Protein AF-A0A524FX07-F1 (afdb_monomer_lite)

Secondary structure (DSSP, 8-state):
--HHHHHHHHHHHHHHHHHHHHHHHHTTSS---TT-HHHHHHHHHHHHHHHHHHHHHHHGGG--

Radius of gyration: 14.2 Å; chains: 1; bounding box: 22×38×41 Å

pLDDT: mean 85.2, std 10.37, range [47.88, 93.44]

Foldseek 3Di:
DDPVVVVVVVVVVLLVLLLVLLVCPVVVVDDDDPVCVPNVVNCVSSVVSNVV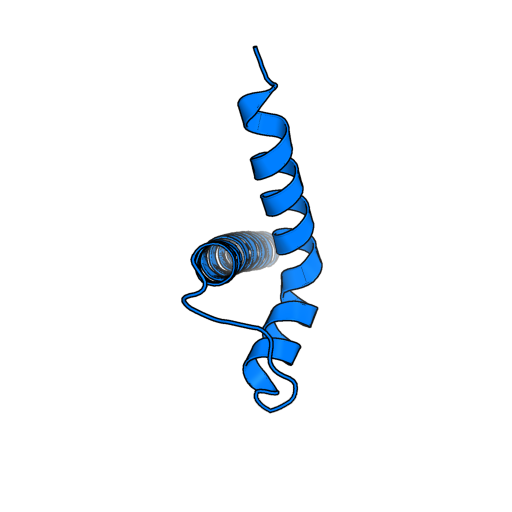NVVCVVCVVVPD

Sequence (64 aa):
MGVLRKIGIAIVLYLILGVVFTFLLLNDIVSIHDDNILIDFLYTVLQPVIIVTNFLYVTLPFVP

Structure (mmCIF, N/CA/C/O backbone):
data_AF-A0A524FX07-F1
#
_entry.id   AF-A0A524FX07-F1
#
loop_
_atom_site.group_PDB
_atom_site.id
_atom_site.type_symbol
_atom_site.label_atom_id
_atom_site.label_alt_id
_atom_site.label_comp_id
_atom_site.label_asym_id
_atom_site.label_entity_id
_atom_site.label_seq_id
_atom_site.pdbx_PDB_ins_code
_atom_site.Cartn_x
_atom_site.Cartn_y
_atom_site.Cartn_z
_atom_site.occupancy
_atom_site.B_iso_or_equiv
_atom_site.auth_seq_id
_atom_site.auth_comp_id
_atom_site.auth_asym_id
_atom_site.auth_atom_id
_atom_site.pdbx_PDB_model_num
ATOM 1 N N . MET A 1 1 ? -5.808 -9.550 25.760 1.00 67.62 1 MET A N 1
ATOM 2 C CA . MET A 1 1 ? -5.442 -8.383 24.918 1.00 67.62 1 MET A CA 1
ATOM 3 C C . MET A 1 1 ? -6.662 -7.978 24.102 1.00 67.62 1 MET A C 1
ATOM 5 O O . MET A 1 1 ? -7.130 -8.802 23.326 1.00 67.62 1 MET A O 1
ATOM 9 N N . GLY A 1 2 ? -7.210 -6.779 24.327 1.00 87.62 2 GLY A N 1
ATOM 10 C CA . GLY A 1 2 ? -8.450 -6.322 23.686 1.00 87.62 2 GLY A CA 1
ATOM 11 C C . GLY A 1 2 ? -8.346 -6.255 22.160 1.00 87.62 2 GLY A C 1
ATOM 12 O O . GLY A 1 2 ? -7.293 -5.909 21.622 1.00 87.62 2 GLY A O 1
ATOM 13 N N . VAL A 1 3 ? -9.441 -6.591 21.476 1.00 86.25 3 VAL A N 1
ATOM 14 C CA . VAL A 1 3 ? -9.552 -6.654 20.006 1.00 86.25 3 VAL A CA 1
ATOM 15 C C . VAL A 1 3 ? -9.088 -5.351 19.343 1.00 86.25 3 VAL A C 1
ATOM 17 O O . VAL A 1 3 ? -8.342 -5.391 18.367 1.00 86.25 3 VAL A O 1
ATOM 20 N N . LEU A 1 4 ? -9.406 -4.203 19.950 1.00 87.12 4 LEU A N 1
ATOM 21 C CA . LEU A 1 4 ? -9.020 -2.873 19.469 1.00 87.12 4 LEU A CA 1
ATOM 22 C C . LEU A 1 4 ? -7.498 -2.701 19.306 1.00 87.12 4 LEU A C 1
ATOM 24 O O . LEU A 1 4 ? -7.038 -2.129 18.322 1.00 87.12 4 LEU A O 1
ATOM 28 N N . ARG A 1 5 ? -6.695 -3.259 20.222 1.00 87.44 5 ARG A N 1
ATOM 29 C CA . ARG A 1 5 ? -5.226 -3.180 20.147 1.00 87.44 5 ARG A CA 1
ATOM 30 C C . ARG A 1 5 ? -4.669 -4.007 18.987 1.00 87.44 5 ARG A C 1
ATOM 32 O O . ARG A 1 5 ? -3.694 -3.598 18.368 1.00 87.44 5 ARG A O 1
ATOM 39 N N . LYS A 1 6 ? -5.280 -5.157 18.684 1.00 90.94 6 LYS A N 1
ATOM 40 C CA . LYS A 1 6 ? -4.864 -6.008 17.557 1.00 90.94 6 LYS A CA 1
ATOM 41 C C . LYS A 1 6 ? -5.166 -5.334 16.220 1.00 90.94 6 LYS A C 1
ATOM 43 O O . LYS A 1 6 ? -4.312 -5.336 15.342 1.00 90.94 6 LYS A O 1
ATOM 48 N N . ILE A 1 7 ? -6.342 -4.712 16.111 1.00 90.81 7 ILE A N 1
ATOM 49 C CA . ILE A 1 7 ? -6.743 -3.940 14.929 1.00 90.81 7 ILE A CA 1
ATOM 50 C C . ILE A 1 7 ? -5.796 -2.754 14.725 1.00 90.81 7 ILE A C 1
ATOM 52 O O . ILE A 1 7 ? -5.292 -2.570 13.623 1.00 90.81 7 ILE A O 1
ATOM 56 N N . GLY A 1 8 ? -5.478 -2.004 15.787 1.00 89.50 8 GLY A N 1
ATOM 57 C CA . GLY A 1 8 ? -4.534 -0.887 15.700 1.00 89.50 8 GLY A CA 1
ATOM 58 C C . GLY A 1 8 ? -3.156 -1.305 15.175 1.00 89.50 8 GLY A C 1
ATOM 59 O O . GLY A 1 8 ? -2.623 -0.666 14.275 1.00 89.50 8 GLY A O 1
ATOM 60 N N . ILE A 1 9 ? -2.605 -2.418 15.672 1.00 92.88 9 ILE A N 1
ATOM 61 C CA . ILE A 1 9 ? -1.315 -2.944 15.193 1.00 92.88 9 ILE A CA 1
ATOM 62 C C . ILE A 1 9 ? -1.403 -3.378 13.724 1.00 92.88 9 ILE A C 1
ATOM 64 O O . ILE A 1 9 ? -0.497 -3.081 12.949 1.00 92.88 9 ILE A O 1
ATOM 68 N N . ALA A 1 10 ? -2.489 -4.048 13.328 1.00 91.19 10 ALA A N 1
ATOM 69 C CA . ALA A 1 10 ? -2.686 -4.482 11.947 1.00 91.19 10 ALA A CA 1
ATOM 70 C C . ALA A 1 10 ? -2.759 -3.293 10.975 1.00 91.19 10 ALA A C 1
ATOM 72 O O . ALA A 1 10 ? -2.133 -3.333 9.919 1.00 91.19 10 ALA A O 1
ATOM 73 N N . ILE A 1 11 ? -3.452 -2.215 11.359 1.00 91.25 11 ILE A N 1
ATOM 74 C CA . ILE A 1 11 ? -3.530 -0.981 10.565 1.00 91.25 11 ILE A CA 1
ATOM 75 C C . ILE A 1 11 ? -2.147 -0.338 10.431 1.00 91.25 11 ILE A C 1
ATOM 77 O O . ILE A 1 11 ? -1.750 0.028 9.329 1.00 91.25 11 ILE A O 1
ATOM 81 N N . VAL A 1 12 ? -1.388 -0.229 11.525 1.00 92.25 12 VAL A N 1
ATOM 82 C CA . VAL A 1 12 ? -0.038 0.358 11.485 1.00 92.25 12 VAL A CA 1
ATOM 83 C C . VAL A 1 12 ? 0.888 -0.449 10.573 1.00 92.25 12 VAL A C 1
ATOM 85 O O . VAL A 1 12 ? 1.591 0.132 9.752 1.00 92.25 12 VAL A O 1
ATOM 88 N N . LEU A 1 13 ? 0.860 -1.781 10.663 1.00 93.44 13 LEU A N 1
ATOM 89 C CA . LEU A 1 13 ? 1.653 -2.644 9.782 1.00 93.44 13 LEU A CA 1
ATOM 90 C C . LEU A 1 13 ? 1.248 -2.495 8.315 1.00 93.44 13 LEU A C 1
ATOM 92 O O . LEU A 1 13 ? 2.118 -2.402 7.453 1.00 93.44 13 LEU A O 1
ATOM 96 N N . TYR A 1 14 ? -0.054 -2.429 8.039 1.00 91.88 14 TYR A N 1
ATOM 97 C CA . TYR A 1 14 ? -0.574 -2.194 6.695 1.00 91.88 14 TYR A CA 1
ATOM 98 C C . TYR A 1 14 ? -0.077 -0.860 6.116 1.00 91.88 14 TYR A C 1
ATOM 100 O O . TYR A 1 14 ? 0.379 -0.819 4.975 1.00 91.88 14 TYR A O 1
ATOM 108 N N . LEU A 1 15 ? -0.082 0.213 6.916 1.00 91.62 15 LEU A N 1
ATOM 109 C CA . LEU A 1 15 ? 0.447 1.515 6.501 1.00 91.62 15 LEU A CA 1
ATOM 110 C C . LEU A 1 15 ? 1.949 1.452 6.199 1.00 91.62 15 LEU A C 1
ATOM 112 O O . LEU A 1 15 ? 2.375 1.939 5.156 1.00 91.62 15 LEU A O 1
ATOM 116 N N . ILE A 1 16 ? 2.746 0.824 7.070 1.00 93.38 16 ILE A N 1
ATOM 117 C CA . ILE A 1 16 ? 4.198 0.685 6.866 1.00 93.38 16 ILE A CA 1
ATOM 118 C C . ILE A 1 16 ? 4.487 -0.089 5.575 1.00 93.38 16 ILE A C 1
ATOM 120 O O . ILE A 1 16 ? 5.285 0.365 4.756 1.00 93.38 16 ILE A O 1
ATOM 124 N N . LEU A 1 17 ? 3.816 -1.227 5.367 1.00 93.00 17 LEU A N 1
ATOM 125 C CA . LEU A 1 17 ? 3.978 -2.035 4.157 1.00 93.00 17 LEU A CA 1
ATOM 126 C C . LEU A 1 17 ? 3.581 -1.257 2.899 1.00 93.00 17 LEU A C 1
ATOM 128 O O . LEU A 1 17 ? 4.305 -1.304 1.907 1.00 93.00 17 LEU A O 1
ATOM 132 N N . GLY A 1 18 ? 2.486 -0.496 2.952 1.00 91.62 18 GLY A N 1
ATOM 133 C CA . GLY A 1 18 ? 2.046 0.344 1.841 1.00 91.62 18 GLY A CA 1
ATOM 134 C C . GLY A 1 18 ? 3.038 1.453 1.489 1.00 91.62 18 GLY A C 1
ATOM 135 O O . GLY A 1 18 ? 3.323 1.661 0.310 1.00 91.62 18 GLY A O 1
ATOM 136 N N . VAL A 1 19 ? 3.623 2.127 2.484 1.00 90.88 19 VAL A N 1
ATOM 137 C CA . VAL A 1 19 ? 4.638 3.172 2.255 1.00 90.88 19 VAL A CA 1
ATOM 138 C C . VAL A 1 19 ? 5.911 2.578 1.652 1.00 90.88 19 VAL A C 1
ATOM 140 O O . VAL A 1 19 ? 6.413 3.103 0.659 1.00 90.88 19 VAL A O 1
ATOM 143 N N . VAL A 1 20 ? 6.410 1.463 2.199 1.00 92.31 20 VAL A N 1
ATOM 144 C CA . VAL A 1 20 ? 7.597 0.776 1.661 1.00 92.31 20 VAL A CA 1
ATOM 145 C C . VAL A 1 20 ? 7.352 0.333 0.222 1.00 92.31 20 VAL A C 1
ATOM 147 O O . VAL A 1 20 ? 8.182 0.588 -0.645 1.00 92.31 20 VAL A O 1
ATOM 150 N N . PHE A 1 21 ? 6.200 -0.276 -0.055 1.00 92.56 21 PHE A N 1
ATOM 151 C CA . PHE A 1 21 ? 5.844 -0.706 -1.404 1.00 92.56 21 PHE A CA 1
ATOM 152 C C . PHE A 1 21 ? 5.752 0.474 -2.380 1.00 92.56 21 PHE A C 1
ATOM 154 O O . PHE A 1 21 ? 6.303 0.408 -3.475 1.00 92.56 21 PHE A O 1
ATOM 161 N N . THR A 1 22 ? 5.146 1.588 -1.961 1.00 90.56 22 THR A N 1
ATOM 162 C CA . THR A 1 22 ? 5.098 2.818 -2.769 1.00 90.56 22 THR A CA 1
ATOM 163 C C . THR A 1 22 ? 6.499 3.344 -3.070 1.00 90.56 22 THR A C 1
ATOM 165 O O . THR A 1 22 ? 6.780 3.737 -4.196 1.00 90.56 22 THR A O 1
ATOM 168 N N . PHE A 1 23 ? 7.404 3.318 -2.090 1.00 90.25 23 PHE A N 1
ATOM 169 C CA . PHE A 1 23 ? 8.790 3.732 -2.291 1.00 90.25 23 PHE A CA 1
ATOM 170 C C . PHE A 1 23 ? 9.522 2.836 -3.301 1.00 90.25 23 PHE A C 1
ATOM 172 O O . PHE A 1 23 ? 10.265 3.345 -4.138 1.00 90.25 23 PHE A O 1
ATOM 179 N N . LEU A 1 24 ? 9.291 1.520 -3.262 1.00 91.25 24 LEU A N 1
ATOM 180 C CA . LEU A 1 24 ? 9.853 0.585 -4.244 1.00 91.25 24 LEU A CA 1
ATOM 181 C C . LEU A 1 24 ? 9.342 0.864 -5.664 1.00 91.25 24 LEU A C 1
ATOM 183 O O . LEU A 1 24 ? 10.136 0.788 -6.600 1.00 91.25 24 LEU A O 1
ATOM 187 N N . LEU A 1 25 ? 8.059 1.217 -5.807 1.00 88.19 25 LEU A N 1
ATOM 188 C CA . LEU A 1 25 ? 7.472 1.631 -7.086 1.00 88.19 25 LEU A CA 1
ATOM 189 C C . LEU A 1 25 ? 8.077 2.949 -7.590 1.00 88.19 25 LEU A C 1
ATOM 191 O O . LEU A 1 25 ? 8.439 3.050 -8.752 1.00 88.19 25 LEU A O 1
ATOM 195 N N . LEU A 1 26 ? 8.224 3.953 -6.717 1.00 88.19 26 LEU A N 1
ATOM 196 C CA . LEU A 1 26 ? 8.746 5.276 -7.091 1.00 88.19 26 LEU A CA 1
ATOM 197 C C . LEU A 1 26 ? 10.219 5.265 -7.523 1.00 88.19 26 LEU A C 1
ATOM 199 O O . LEU A 1 26 ? 10.637 6.147 -8.265 1.00 88.19 26 LEU A O 1
ATOM 203 N N . ASN A 1 27 ? 11.010 4.305 -7.039 1.00 87.88 27 ASN A N 1
ATOM 204 C CA . ASN A 1 27 ? 12.420 4.152 -7.414 1.00 87.88 27 ASN A CA 1
ATOM 205 C C . ASN A 1 27 ? 12.623 3.150 -8.565 1.00 87.88 27 ASN A C 1
ATOM 207 O O . ASN A 1 27 ? 13.758 2.733 -8.794 1.00 87.88 27 ASN A O 1
ATOM 211 N N . ASP A 1 28 ? 11.549 2.709 -9.230 1.00 85.88 28 ASP A N 1
ATOM 212 C CA . ASP A 1 28 ? 11.573 1.687 -10.288 1.00 85.88 28 ASP A CA 1
ATOM 213 C C . ASP A 1 28 ? 12.239 0.353 -9.870 1.00 85.88 28 ASP A C 1
ATOM 215 O O . ASP A 1 28 ? 12.656 -0.445 -10.709 1.00 85.88 28 ASP A O 1
ATOM 219 N N . ILE A 1 29 ? 12.327 0.063 -8.563 1.00 86.50 29 ILE A N 1
ATOM 220 C CA . ILE A 1 29 ? 12.862 -1.212 -8.042 1.00 86.50 29 ILE A CA 1
ATOM 221 C C . ILE A 1 29 ? 11.861 -2.341 -8.306 1.00 86.50 29 ILE A C 1
ATOM 223 O O . ILE A 1 29 ? 12.233 -3.485 -8.571 1.00 86.50 29 ILE A O 1
ATOM 227 N N . VAL A 1 30 ? 10.576 -2.009 -8.209 1.00 85.44 30 VAL A N 1
ATOM 228 C CA . VAL A 1 30 ? 9.453 -2.878 -8.543 1.00 85.44 30 VAL A CA 1
ATOM 229 C C . VAL A 1 30 ? 8.603 -2.128 -9.552 1.00 85.44 30 VAL A C 1
ATOM 231 O O . VAL A 1 30 ? 8.335 -0.946 -9.373 1.00 85.44 30 VAL A O 1
ATOM 234 N N . SER A 1 31 ? 8.155 -2.816 -10.594 1.00 82.81 31 SER A N 1
ATOM 235 C CA . SER A 1 31 ? 7.283 -2.234 -11.607 1.00 82.81 31 SER A CA 1
ATOM 236 C C . SER A 1 31 ? 6.082 -3.136 -11.850 1.00 82.81 31 SER A C 1
ATOM 238 O O . SER A 1 31 ? 6.194 -4.366 -11.828 1.00 82.81 31 SER A O 1
ATOM 240 N N . ILE A 1 32 ? 4.931 -2.506 -12.059 1.00 80.81 32 ILE A N 1
ATOM 241 C CA . ILE A 1 32 ? 3.662 -3.175 -12.323 1.00 80.81 32 ILE A CA 1
ATOM 242 C C . ILE A 1 32 ? 3.704 -3.650 -13.775 1.00 80.81 32 ILE A C 1
ATOM 244 O O . ILE A 1 32 ? 3.621 -2.850 -14.701 1.00 80.81 32 ILE A O 1
ATOM 248 N N . HIS A 1 33 ? 3.885 -4.955 -13.950 1.00 78.38 33 HIS A N 1
ATOM 249 C CA . HIS A 1 33 ? 3.805 -5.633 -15.238 1.00 78.38 33 HIS A CA 1
ATOM 250 C C . HIS A 1 33 ? 2.688 -6.669 -15.161 1.00 78.38 33 HIS A C 1
ATOM 252 O O . HIS A 1 33 ? 2.562 -7.348 -14.138 1.00 78.38 33 HIS A O 1
ATOM 258 N N . ASP A 1 34 ? 1.942 -6.831 -16.254 1.00 71.00 34 ASP A N 1
ATOM 259 C CA . ASP A 1 34 ? 0.825 -7.784 -16.357 1.00 71.00 34 ASP A CA 1
ATOM 260 C C . ASP A 1 34 ? 1.257 -9.240 -16.078 1.00 71.00 34 ASP A C 1
ATOM 262 O O . ASP A 1 34 ? 0.458 -10.080 -15.666 1.00 71.00 34 ASP A O 1
ATOM 266 N N . ASP A 1 35 ? 2.552 -9.528 -16.215 1.00 82.19 35 ASP A N 1
ATOM 267 C CA . ASP A 1 35 ? 3.145 -10.847 -16.001 1.00 82.19 35 ASP A CA 1
ATOM 268 C C . ASP A 1 35 ? 3.333 -11.185 -14.506 1.00 82.19 35 ASP A C 1
ATOM 270 O O . ASP A 1 35 ? 3.587 -12.340 -14.151 1.00 82.19 35 ASP A O 1
ATOM 274 N N . ASN A 1 36 ? 3.234 -10.193 -13.608 1.00 85.31 36 ASN A N 1
ATOM 275 C CA . ASN A 1 36 ? 3.509 -10.351 -12.180 1.00 85.31 36 ASN A CA 1
ATOM 276 C C . ASN A 1 36 ? 2.263 -10.119 -11.314 1.00 85.31 36 ASN A C 1
ATOM 278 O O . ASN A 1 36 ? 2.117 -9.104 -10.628 1.00 85.31 36 ASN A O 1
ATOM 282 N N . ILE A 1 37 ? 1.407 -11.143 -11.288 1.00 89.31 37 ILE A N 1
ATOM 283 C CA . ILE A 1 37 ? 0.140 -11.193 -10.537 1.00 89.31 37 ILE A CA 1
ATOM 284 C C . ILE A 1 37 ? 0.319 -10.839 -9.050 1.00 89.31 37 ILE A C 1
ATOM 286 O O . ILE A 1 37 ? -0.571 -10.251 -8.441 1.00 89.31 37 ILE A O 1
ATOM 290 N N . LEU A 1 38 ? 1.462 -11.180 -8.440 1.00 88.88 38 LEU A N 1
ATOM 291 C CA . LEU A 1 38 ? 1.712 -10.861 -7.032 1.00 88.88 38 LEU A CA 1
ATOM 292 C C . LEU A 1 38 ? 1.829 -9.349 -6.812 1.00 88.88 38 LEU A C 1
ATOM 294 O O . LEU A 1 38 ? 1.279 -8.826 -5.844 1.00 88.88 38 LEU A O 1
ATOM 298 N N . ILE A 1 39 ? 2.539 -8.654 -7.701 1.00 89.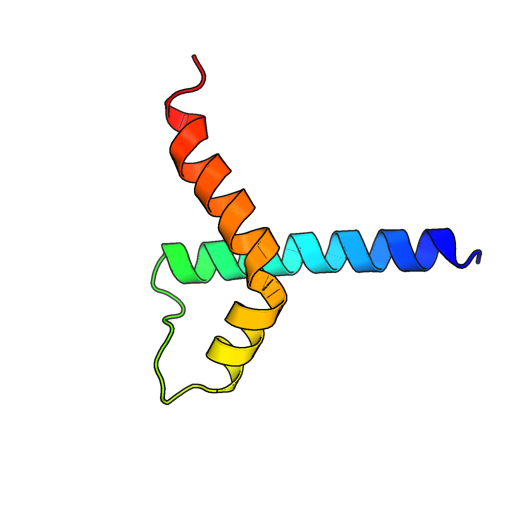06 39 ILE A N 1
ATOM 299 C CA . ILE A 1 39 ? 2.715 -7.201 -7.626 1.00 89.06 39 ILE A CA 1
ATOM 300 C C . ILE A 1 39 ? 1.404 -6.490 -7.939 1.00 89.06 39 ILE A C 1
ATOM 302 O O . ILE A 1 39 ? 1.065 -5.545 -7.233 1.00 89.06 39 ILE A O 1
ATOM 306 N N . ASP A 1 40 ? 0.641 -6.979 -8.914 1.00 89.81 40 ASP A N 1
ATOM 307 C CA . ASP A 1 40 ? -0.678 -6.435 -9.248 1.00 89.81 40 ASP A CA 1
ATOM 308 C C . ASP A 1 40 ? -1.683 -6.590 -8.087 1.00 89.81 40 ASP A C 1
ATOM 310 O O . ASP A 1 40 ? -2.371 -5.645 -7.682 1.00 89.81 40 ASP A O 1
ATOM 314 N N . PHE A 1 41 ? -1.685 -7.757 -7.435 1.00 90.94 41 PHE A N 1
ATOM 315 C CA . PHE A 1 41 ? -2.482 -7.984 -6.232 1.00 90.94 41 PHE A CA 1
ATOM 316 C C . PHE A 1 41 ? -2.061 -7.062 -5.077 1.00 90.94 41 PHE A C 1
ATOM 318 O O . PHE A 1 41 ? -2.912 -6.441 -4.437 1.00 90.94 41 PHE A O 1
ATOM 325 N N . LEU A 1 42 ? -0.755 -6.940 -4.811 1.00 90.38 42 LEU A N 1
ATOM 326 C CA . LEU A 1 42 ? -0.238 -6.040 -3.775 1.00 90.38 42 LEU A CA 1
ATOM 327 C C . LEU A 1 42 ? -0.567 -4.577 -4.079 1.00 90.38 42 LEU A C 1
ATOM 329 O O . LEU A 1 42 ? -0.961 -3.848 -3.169 1.00 90.38 42 LEU A O 1
ATOM 333 N N . TYR A 1 43 ? -0.463 -4.165 -5.341 1.00 90.00 43 TYR A N 1
ATOM 334 C CA . TYR A 1 43 ? -0.842 -2.832 -5.793 1.00 90.00 43 TYR A CA 1
ATOM 335 C C . TYR A 1 43 ? -2.321 -2.556 -5.532 1.00 90.00 43 TYR A C 1
ATOM 337 O O . TYR A 1 43 ? -2.657 -1.519 -4.962 1.00 90.00 43 TYR A O 1
ATOM 345 N N . THR A 1 44 ? -3.191 -3.515 -5.845 1.00 91.38 44 THR A N 1
ATOM 346 C CA . THR A 1 44 ? -4.634 -3.414 -5.599 1.00 91.38 44 THR A CA 1
ATOM 347 C C . THR A 1 44 ? -4.951 -3.313 -4.105 1.00 91.38 44 THR A C 1
ATOM 349 O O . THR A 1 44 ? -5.723 -2.451 -3.686 1.00 91.38 44 THR A O 1
ATOM 352 N N . VAL A 1 45 ? -4.335 -4.159 -3.273 1.00 92.62 45 VAL A N 1
ATOM 353 C CA . VAL A 1 45 ? -4.574 -4.168 -1.820 1.00 92.62 45 VAL A CA 1
ATOM 354 C C . VAL A 1 45 ? -4.041 -2.902 -1.151 1.00 92.62 45 VAL A C 1
ATOM 356 O O . VAL A 1 45 ? -4.692 -2.376 -0.254 1.00 92.62 45 VAL A O 1
ATOM 359 N N . LEU A 1 46 ? -2.876 -2.404 -1.573 1.00 92.88 46 LEU A N 1
ATOM 360 C CA . LEU A 1 46 ? -2.200 -1.254 -0.964 1.00 92.88 46 LEU A CA 1
ATOM 361 C C . LEU A 1 46 ? -2.569 0.085 -1.625 1.00 92.88 46 LEU A C 1
ATOM 363 O O . LEU A 1 46 ? -2.110 1.132 -1.159 1.00 92.88 46 LEU A O 1
ATOM 367 N N . GLN A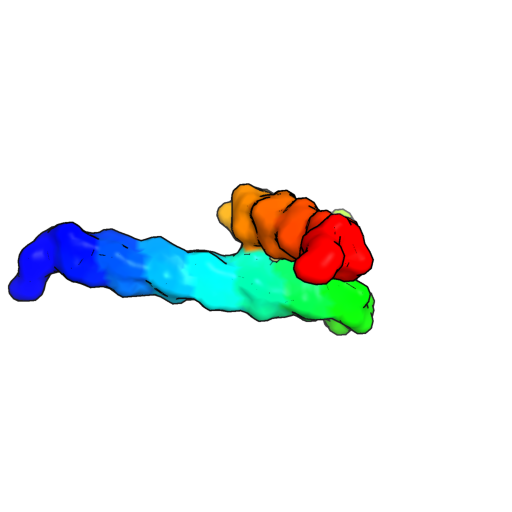 1 47 ? -3.421 0.077 -2.656 1.00 90.62 47 GLN A N 1
ATOM 368 C CA . GLN A 1 47 ? -3.803 1.247 -3.455 1.00 90.62 47 GLN A CA 1
ATOM 369 C C . GLN A 1 47 ? -4.167 2.488 -2.619 1.00 90.62 47 GLN A C 1
ATOM 371 O O . GLN A 1 47 ? -3.659 3.568 -2.929 1.00 90.62 47 GLN A O 1
ATOM 376 N N . PRO A 1 48 ? -4.964 2.395 -1.530 1.00 90.56 48 PRO A N 1
ATOM 377 C CA . PRO A 1 48 ? -5.301 3.572 -0.732 1.00 90.56 48 PRO A CA 1
ATOM 378 C C . PRO A 1 48 ? -4.066 4.240 -0.117 1.00 90.56 48 PRO A C 1
ATOM 380 O O . PRO A 1 48 ? -3.968 5.466 -0.091 1.00 90.56 48 PRO A O 1
ATOM 383 N N . VAL A 1 49 ? -3.099 3.441 0.346 1.00 91.75 49 VAL A N 1
ATOM 384 C CA . VAL A 1 49 ? -1.846 3.953 0.918 1.00 91.75 49 VAL A CA 1
ATOM 385 C C . VAL A 1 49 ? -0.980 4.553 -0.181 1.00 91.75 49 VAL A C 1
ATOM 387 O O . VAL A 1 49 ? -0.439 5.638 0.009 1.00 91.75 49 VAL A O 1
ATOM 390 N N . ILE A 1 50 ? -0.903 3.904 -1.344 1.00 89.44 50 ILE A N 1
ATOM 391 C CA . ILE A 1 50 ? -0.149 4.396 -2.505 1.00 89.44 50 ILE A CA 1
ATOM 392 C C . ILE A 1 50 ? -0.667 5.769 -2.947 1.00 89.44 50 ILE A C 1
ATOM 394 O O . ILE A 1 50 ? 0.131 6.680 -3.167 1.00 89.44 50 ILE A O 1
ATOM 398 N N . ILE A 1 51 ? -1.988 5.952 -3.0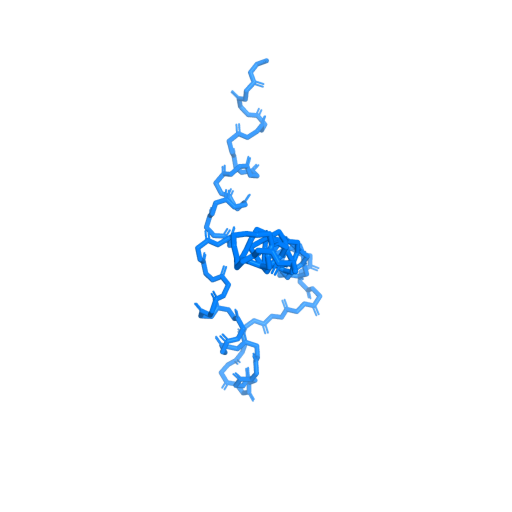31 1.00 88.94 51 ILE A N 1
ATOM 399 C CA . ILE A 1 51 ? -2.609 7.231 -3.411 1.00 88.94 51 ILE A CA 1
ATOM 400 C C . ILE A 1 51 ? -2.273 8.321 -2.392 1.00 88.94 51 ILE A C 1
ATOM 402 O O . ILE A 1 51 ? -1.819 9.397 -2.777 1.00 88.94 51 ILE A O 1
ATOM 406 N N . VAL A 1 52 ? -2.459 8.048 -1.096 1.00 88.62 52 VAL A N 1
ATOM 407 C CA . VAL A 1 52 ? -2.171 9.024 -0.033 1.00 88.62 52 VAL A CA 1
ATOM 408 C C . VAL A 1 52 ? -0.691 9.398 -0.022 1.00 88.62 52 VAL A C 1
ATOM 410 O O . VAL A 1 52 ? -0.354 10.576 0.058 1.00 88.62 52 VAL A O 1
ATOM 413 N N . THR A 1 53 ? 0.200 8.415 -0.143 1.00 86.81 53 THR A N 1
ATOM 414 C CA . THR A 1 53 ? 1.649 8.644 -0.099 1.00 86.81 53 THR A CA 1
ATOM 415 C C . THR A 1 53 ? 2.123 9.421 -1.329 1.00 86.81 53 THR A C 1
ATOM 417 O O . THR A 1 53 ? 2.920 10.343 -1.185 1.00 86.81 53 THR A O 1
ATOM 420 N N . ASN A 1 54 ? 1.581 9.134 -2.519 1.00 85.19 54 ASN A N 1
ATOM 421 C CA . ASN A 1 54 ? 1.840 9.929 -3.724 1.00 85.19 54 ASN A CA 1
ATOM 422 C C . ASN A 1 54 ? 1.292 11.354 -3.608 1.00 85.19 54 ASN A C 1
ATOM 424 O O . ASN A 1 54 ? 1.979 12.303 -3.973 1.00 85.19 54 ASN A O 1
ATOM 428 N N . PHE A 1 55 ? 0.085 11.526 -3.065 1.00 85.06 55 PHE A N 1
ATOM 429 C CA . PHE A 1 55 ? -0.479 12.853 -2.824 1.00 85.06 55 PHE A CA 1
ATOM 430 C C . PHE A 1 55 ? 0.409 13.664 -1.877 1.00 85.06 55 PHE A C 1
ATOM 432 O O . PHE A 1 55 ? 0.723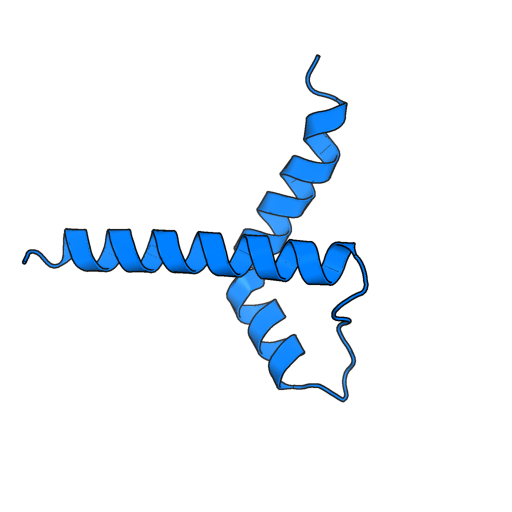 14.814 -2.171 1.00 85.06 55 PHE A O 1
ATOM 439 N N . LEU A 1 56 ? 0.876 13.061 -0.781 1.00 83.81 56 LEU A N 1
ATOM 440 C CA . LEU A 1 56 ? 1.841 13.686 0.125 1.00 83.81 56 LEU A CA 1
ATOM 441 C C . LEU A 1 56 ? 3.153 14.008 -0.596 1.00 83.81 56 LEU A C 1
ATOM 443 O O . LEU A 1 56 ? 3.640 15.122 -0.479 1.00 83.81 56 LEU A O 1
ATOM 447 N N . TYR A 1 57 ? 3.697 13.084 -1.386 1.00 80.12 57 TYR A N 1
ATOM 448 C CA . TYR A 1 57 ? 4.940 13.305 -2.127 1.00 80.12 57 TYR A CA 1
ATOM 449 C C . TYR A 1 57 ? 4.840 14.477 -3.113 1.00 80.12 57 TYR A C 1
ATOM 451 O O . TYR A 1 57 ? 5.757 15.287 -3.200 1.00 80.12 57 TYR A O 1
ATOM 459 N N . VAL A 1 58 ? 3.709 14.604 -3.814 1.00 78.50 58 VAL A N 1
ATOM 460 C CA . VAL A 1 58 ? 3.457 15.710 -4.745 1.00 78.50 58 VAL A CA 1
ATOM 461 C C . VAL A 1 58 ? 3.191 17.019 -4.006 1.00 78.50 58 VAL A C 1
ATOM 463 O O . VAL A 1 58 ? 3.602 18.061 -4.494 1.00 78.50 58 VAL A O 1
ATOM 466 N N . THR A 1 59 ? 2.519 17.000 -2.850 1.00 72.38 59 THR A N 1
ATOM 467 C CA . THR A 1 59 ? 2.107 18.224 -2.131 1.00 72.38 59 THR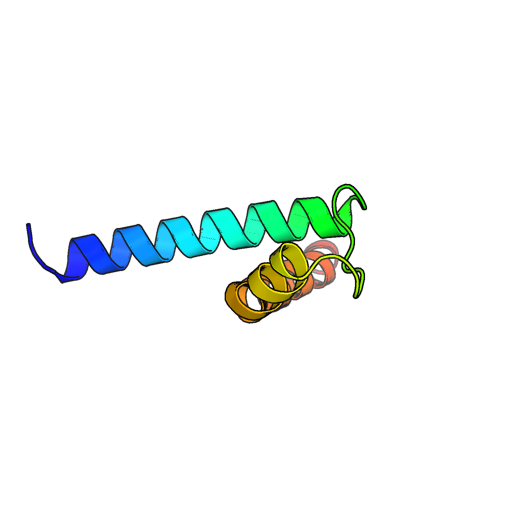 A CA 1
ATOM 468 C C . THR A 1 59 ? 3.159 18.769 -1.165 1.00 72.38 59 THR A C 1
ATOM 470 O O . THR A 1 59 ? 3.249 19.983 -1.012 1.00 72.38 59 THR A O 1
ATOM 473 N N . LEU A 1 60 ? 3.983 17.914 -0.552 1.00 63.53 60 LEU A N 1
ATOM 474 C CA . LEU A 1 60 ? 5.044 18.295 0.390 1.00 63.53 60 LEU A CA 1
ATOM 475 C C . LEU A 1 60 ? 6.057 19.323 -0.148 1.00 63.53 60 LEU A C 1
ATOM 477 O O . LEU A 1 60 ? 6.393 20.222 0.619 1.00 63.53 60 LEU A O 1
ATOM 481 N N . PRO A 1 61 ? 6.524 19.287 -1.414 1.00 61.25 61 PRO A N 1
ATOM 482 C CA . PRO A 1 61 ? 7.394 20.344 -1.939 1.00 61.25 61 PRO A CA 1
ATOM 483 C C . PRO A 1 61 ? 6.697 21.707 -2.107 1.00 61.25 61 PRO A C 1
ATOM 485 O O . PRO A 1 61 ? 7.374 22.697 -2.372 1.00 61.25 61 PRO A O 1
ATOM 488 N N . PHE A 1 62 ? 5.369 21.777 -1.954 1.00 53.34 62 PHE A N 1
ATOM 489 C CA . PHE A 1 62 ? 4.573 23.008 -2.037 1.00 53.34 62 PHE A CA 1
ATOM 490 C C . PHE A 1 62 ? 3.995 23.449 -0.683 1.00 53.34 62 PHE A C 1
ATOM 492 O O . PHE A 1 62 ? 3.223 24.409 -0.638 1.00 53.34 62 PHE A O 1
ATOM 499 N N . VAL A 1 63 ? 4.348 22.770 0.414 1.00 47.88 63 VAL A N 1
ATOM 500 C CA . VAL A 1 63 ? 4.085 23.268 1.769 1.00 47.88 63 VAL A CA 1
ATOM 501 C C . VAL A 1 63 ? 5.210 24.261 2.102 1.00 47.88 63 VAL A C 1
ATOM 503 O O . VAL A 1 63 ? 6.367 23.840 2.097 1.00 47.88 63 VAL A O 1
ATOM 506 N N . PRO A 1 64 ? 4.910 25.561 2.299 1.00 49.28 64 PRO A N 1
ATOM 507 C CA . PRO A 1 64 ? 5.921 26.589 2.557 1.00 49.28 64 PRO A CA 1
ATOM 508 C C . PRO A 1 64 ? 6.697 26.364 3.859 1.00 49.28 64 PRO A C 1
ATOM 510 O O . PRO A 1 64 ? 6.122 25.779 4.808 1.00 49.28 64 PRO A O 1
#